Protein AF-A0A3B8IRM1-F1 (afdb_monomer_lite)

Radius of gyration: 12.34 Å; c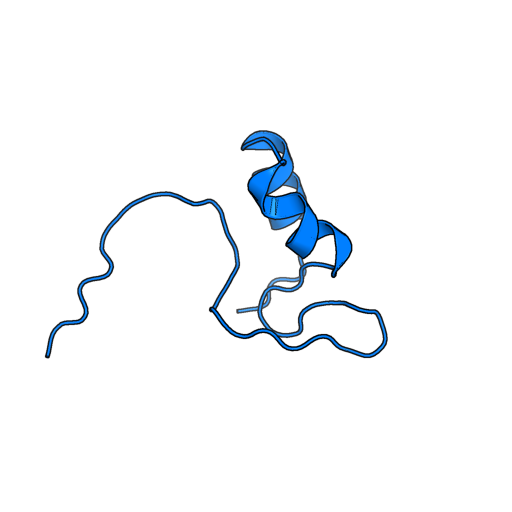hains: 1; bounding box: 24×31×32 Å

Secondary structure (DSSP, 8-state):
---------------S---B-TTSBBTTT--BHHHHHTTTTS-HHHHHHHHHHS-S--

pLDDT: mean 81.56, std 15.76, range [40.94, 93.81]

Foldseek 3Di:
DDPPPDDDDLLALDPVDADADPQQAGQASQHHPVCVVCSVVDDPVRSVVRSVPGDPHD

Structure (mmCIF, N/CA/C/O backbone):
data_AF-A0A3B8IRM1-F1
#
_entry.id   AF-A0A3B8IRM1-F1
#
loop_
_atom_site.group_PDB
_atom_site.id
_atom_site.type_symbol
_atom_site.label_atom_id
_atom_site.label_alt_id
_atom_site.label_comp_id
_atom_site.label_asym_id
_atom_site.label_entity_id
_atom_site.label_seq_id
_atom_site.pdbx_PDB_ins_code
_atom_site.Cartn_x
_atom_site.Cartn_y
_atom_site.Cartn_z
_atom_site.occupancy
_atom_site.B_iso_or_equiv
_atom_site.auth_seq_id
_atom_site.auth_comp_id
_atom_site.auth_asym_id
_atom_site.auth_atom_id
_atom_site.pdbx_PDB_model_num
ATOM 1 N N . MET A 1 1 ? 14.238 -22.954 14.495 1.00 40.94 1 MET A N 1
ATOM 2 C CA . MET A 1 1 ? 14.415 -21.494 14.326 1.00 40.94 1 MET A CA 1
ATOM 3 C C . MET A 1 1 ? 13.042 -20.874 14.064 1.00 40.94 1 MET A C 1
ATOM 5 O O . MET A 1 1 ? 12.656 -20.712 12.915 1.00 40.94 1 MET A O 1
ATOM 9 N N . ALA A 1 2 ? 12.253 -20.634 15.113 1.00 47.69 2 ALA A N 1
ATOM 10 C CA . ALA A 1 2 ? 10.908 -20.074 14.984 1.00 47.69 2 ALA A CA 1
ATOM 11 C C . ALA A 1 2 ? 11.008 -18.548 14.850 1.00 47.69 2 ALA A C 1
ATOM 13 O O . ALA A 1 2 ? 11.303 -17.866 15.827 1.00 47.69 2 ALA A O 1
ATOM 14 N N . LYS A 1 3 ? 10.796 -18.000 13.648 1.00 45.78 3 LYS A N 1
ATOM 15 C CA . LYS A 1 3 ? 10.551 -16.559 13.490 1.00 45.78 3 LYS A CA 1
ATOM 16 C C . LYS A 1 3 ? 9.078 -16.293 13.785 1.00 45.78 3 LYS A C 1
ATOM 18 O O . LYS A 1 3 ? 8.245 -16.218 12.890 1.00 45.78 3 LYS A O 1
ATOM 23 N N . SER A 1 4 ? 8.768 -16.222 15.071 1.00 49.03 4 SER A N 1
ATOM 24 C CA . SER A 1 4 ? 7.497 -15.750 15.606 1.00 49.03 4 SER A CA 1
ATOM 25 C C . SER A 1 4 ? 7.350 -14.243 15.346 1.00 49.03 4 SER A C 1
ATOM 27 O O . SE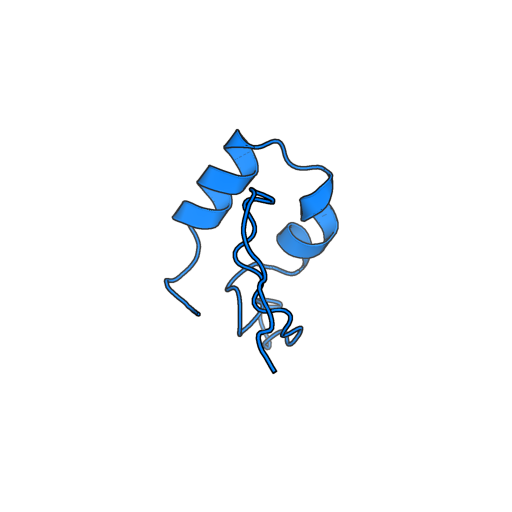R A 1 4 ? 7.821 -13.433 16.138 1.00 49.03 4 SER A O 1
ATOM 29 N N . TYR A 1 5 ? 6.708 -13.866 14.237 1.00 57.84 5 TYR A N 1
ATOM 30 C CA . TYR A 1 5 ? 6.204 -12.506 13.985 1.00 57.84 5 TYR A CA 1
ATOM 31 C C . TYR A 1 5 ? 4.720 -12.419 14.375 1.00 57.84 5 TYR A C 1
ATOM 33 O O . TYR A 1 5 ? 3.852 -12.220 13.530 1.00 57.84 5 TYR A O 1
ATOM 41 N N . LEU A 1 6 ? 4.404 -12.651 15.650 1.00 52.56 6 LEU A N 1
ATOM 42 C CA . LEU A 1 6 ? 3.022 -12.620 16.133 1.00 52.56 6 LEU A CA 1
ATOM 43 C C . LEU A 1 6 ? 2.640 -11.222 16.658 1.00 52.56 6 LEU A C 1
ATOM 45 O O . LEU A 1 6 ? 3.152 -10.807 17.692 1.00 52.56 6 LEU A O 1
ATOM 49 N N . SER A 1 7 ? 1.669 -10.597 15.963 1.00 55.06 7 SER A N 1
ATOM 50 C CA . SER A 1 7 ? 0.661 -9.598 16.419 1.00 55.06 7 SER A CA 1
ATOM 51 C C . SER A 1 7 ? 1.174 -8.195 16.831 1.00 55.06 7 SER A C 1
ATOM 53 O O . SER A 1 7 ? 2.052 -8.116 17.676 1.00 55.06 7 SER A O 1
ATOM 55 N N . SER A 1 8 ? 0.730 -7.013 16.359 1.00 50.12 8 SER A N 1
ATOM 56 C CA . SER A 1 8 ? -0.456 -6.494 15.627 1.00 50.12 8 SER A CA 1
ATOM 57 C C . SER A 1 8 ? -0.158 -5.042 15.132 1.00 50.12 8 SER A C 1
ATOM 59 O O . SER A 1 8 ? 0.945 -4.546 15.344 1.00 50.12 8 SER A O 1
ATOM 61 N N . PRO A 1 9 ? -1.133 -4.266 14.617 1.00 53.94 9 PRO A N 1
ATOM 62 C CA . PRO A 1 9 ? -1.642 -4.201 13.259 1.00 53.94 9 PRO A CA 1
ATOM 63 C C . PRO A 1 9 ? -1.134 -2.912 12.585 1.00 53.94 9 PRO A C 1
ATOM 65 O O . PRO A 1 9 ? -1.828 -1.896 12.567 1.00 53.94 9 PRO A O 1
ATOM 68 N N . VAL A 1 10 ? 0.071 -2.899 12.014 1.00 60.59 10 VAL A N 1
ATOM 69 C CA . VAL A 1 10 ? 0.275 -1.909 10.950 1.00 60.59 10 VAL A CA 1
ATOM 70 C C . VAL A 1 10 ? -0.533 -2.463 9.792 1.00 60.59 10 VAL A C 1
ATOM 72 O O . VAL A 1 10 ? -0.049 -3.367 9.113 1.00 60.59 10 VAL A O 1
ATOM 75 N N . SER A 1 11 ? -1.779 -2.005 9.629 1.00 76.12 11 SER A N 1
ATOM 76 C CA . SER A 1 11 ? -2.559 -2.259 8.420 1.00 76.12 11 SER A CA 1
ATOM 77 C C . SER A 1 11 ? -1.672 -1.840 7.268 1.00 76.12 11 SER A C 1
ATOM 79 O O . SER A 1 11 ? -1.375 -0.663 7.088 1.00 76.12 11 SER A O 1
ATOM 81 N N . SER A 1 12 ? -1.064 -2.833 6.634 1.00 81.50 12 SER A N 1
ATOM 82 C CA . SER A 1 12 ? 0.004 -2.667 5.670 1.00 81.50 12 SER A CA 1
ATOM 83 C C . SER A 1 12 ? 0.037 -3.922 4.819 1.00 81.50 12 SER A C 1
ATOM 85 O O . SER A 1 12 ? 0.337 -5.000 5.331 1.00 81.50 12 SER A O 1
ATOM 87 N N . PRO A 1 13 ? -0.219 -3.798 3.512 1.00 85.00 13 PRO A N 1
ATOM 88 C CA . PRO A 1 13 ? -0.117 -4.906 2.569 1.00 85.00 13 PRO A CA 1
ATOM 89 C C . PRO A 1 13 ? 1.349 -5.190 2.183 1.00 85.00 13 PRO A C 1
ATOM 91 O O . PRO A 1 13 ? 1.624 -5.835 1.179 1.00 85.00 13 PRO A O 1
ATOM 94 N N . CYS A 1 14 ? 2.330 -4.628 2.899 1.00 88.25 14 CYS A N 1
ATOM 95 C CA . CYS A 1 14 ? 3.735 -4.692 2.512 1.00 88.25 14 CYS A CA 1
ATOM 96 C C . CYS A 1 14 ? 4.353 -6.063 2.818 1.00 88.25 14 CYS A C 1
ATOM 98 O O . CYS A 1 14 ? 4.543 -6.403 3.982 1.00 88.25 14 CYS A O 1
ATOM 100 N N . LEU A 1 15 ? 4.802 -6.780 1.786 1.00 85.38 15 LEU A N 1
ATOM 101 C CA . LEU A 1 15 ? 5.619 -7.992 1.944 1.00 85.38 15 LEU A CA 1
ATOM 102 C C . LEU A 1 15 ? 7.130 -7.731 2.003 1.00 85.38 15 LEU A C 1
ATOM 104 O O . LEU A 1 15 ? 7.933 -8.620 1.733 1.00 85.38 15 LEU A O 1
ATOM 108 N N . MET A 1 16 ? 7.544 -6.500 2.315 1.00 83.19 16 MET A N 1
ATOM 109 C CA . MET A 1 16 ? 8.960 -6.098 2.368 1.00 83.19 16 MET A CA 1
ATOM 110 C C . MET A 1 16 ? 9.715 -6.284 1.037 1.00 83.19 16 MET A C 1
ATOM 112 O O . MET A 1 16 ? 10.944 -6.287 0.998 1.00 83.19 16 MET A O 1
ATOM 116 N N . VAL A 1 17 ? 8.976 -6.374 -0.072 1.00 82.62 17 VAL A N 1
ATOM 117 C CA . VAL A 1 17 ? 9.501 -6.351 -1.439 1.00 82.62 17 VAL A CA 1
ATOM 118 C C . VAL A 1 17 ? 9.244 -4.964 -2.018 1.00 82.62 17 VAL A C 1
ATOM 120 O O . VAL A 1 17 ? 8.1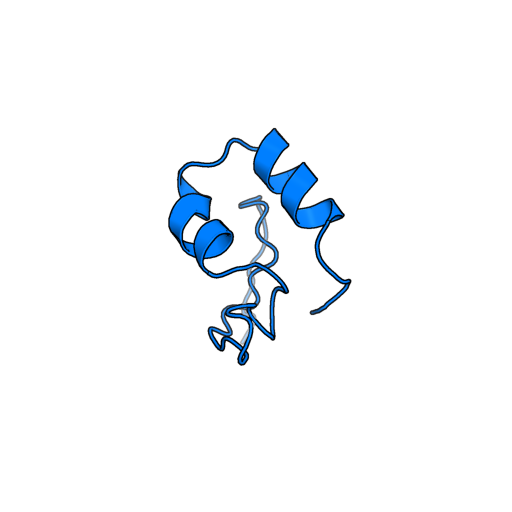01 -4.591 -2.275 1.00 82.62 17 VAL A O 1
ATOM 123 N N . CYS A 1 18 ? 10.307 -4.187 -2.225 1.00 83.38 18 CYS A N 1
ATOM 124 C CA . CYS A 1 18 ? 10.218 -2.861 -2.832 1.00 83.38 18 CYS A CA 1
ATOM 125 C C . CYS A 1 18 ? 10.684 -2.925 -4.288 1.00 83.38 18 CYS A C 1
ATOM 127 O O . CYS A 1 18 ? 11.872 -2.807 -4.585 1.00 83.38 18 CYS A O 1
ATOM 129 N N . ARG A 1 19 ? 9.739 -3.154 -5.202 1.00 90.50 19 ARG A N 1
ATOM 130 C CA . ARG A 1 19 ? 9.969 -3.078 -6.646 1.00 90.50 19 ARG A CA 1
ATOM 131 C C . ARG A 1 19 ? 8.755 -2.431 -7.295 1.00 90.50 19 ARG A C 1
ATOM 133 O O . ARG A 1 19 ? 7.649 -2.930 -7.119 1.00 90.50 19 ARG A O 1
ATOM 140 N N . LEU A 1 20 ? 8.977 -1.338 -8.015 1.00 92.69 20 LEU A N 1
ATOM 141 C CA . LEU A 1 20 ? 7.945 -0.645 -8.781 1.00 92.69 20 LEU A CA 1
ATOM 142 C C . LEU A 1 20 ? 7.984 -1.106 -10.244 1.00 92.69 20 LEU A C 1
ATOM 144 O O . LEU A 1 20 ? 9.058 -1.440 -10.749 1.00 92.69 20 LEU A O 1
ATOM 148 N N . ASP A 1 21 ? 6.831 -1.136 -10.902 1.00 92.00 21 ASP A N 1
ATOM 149 C CA . ASP A 1 21 ? 6.722 -1.297 -12.352 1.00 92.00 21 ASP A CA 1
ATOM 150 C C . ASP A 1 21 ? 6.838 0.051 -13.095 1.00 92.00 21 ASP A C 1
ATOM 152 O O . ASP A 1 21 ? 7.213 1.076 -12.517 1.00 92.00 21 ASP A O 1
ATOM 156 N N . GLN A 1 22 ? 6.552 0.038 -14.401 1.00 93.50 22 GLN A N 1
ATOM 157 C CA . GLN A 1 22 ? 6.614 1.227 -15.259 1.00 93.50 22 GLN A CA 1
ATOM 158 C C . GLN A 1 22 ? 5.536 2.270 -14.916 1.00 93.50 22 GLN A C 1
ATOM 160 O O . GLN A 1 22 ? 5.709 3.442 -15.241 1.00 93.50 22 GLN A O 1
ATOM 165 N N . GLU A 1 23 ? 4.465 1.870 -14.225 1.00 92.69 23 GLU A N 1
ATOM 166 C CA . GLU A 1 23 ? 3.363 2.735 -13.783 1.00 92.69 23 GLU A CA 1
ATOM 167 C C . GLU A 1 23 ? 3.566 3.235 -12.341 1.00 92.69 23 GLU A C 1
ATOM 169 O O . GLU A 1 23 ? 2.672 3.830 -11.743 1.00 92.69 23 GLU A O 1
ATOM 174 N N . ALA A 1 24 ? 4.758 3.017 -11.769 1.00 93.12 24 ALA A N 1
ATOM 175 C CA . ALA A 1 24 ? 5.098 3.350 -10.388 1.00 93.12 24 ALA A CA 1
ATOM 176 C C . ALA A 1 24 ? 4.231 2.626 -9.339 1.00 93.12 24 ALA A C 1
ATOM 178 O O . ALA A 1 24 ? 4.050 3.122 -8.219 1.00 93.12 24 ALA A O 1
ATOM 179 N N . VAL A 1 25 ? 3.756 1.423 -9.666 1.00 92.25 25 VAL A N 1
ATOM 180 C CA . VAL A 1 25 ? 3.015 0.543 -8.760 1.00 92.25 25 VAL A CA 1
ATOM 181 C C . VAL A 1 25 ? 3.939 -0.543 -8.221 1.00 92.25 25 VAL A C 1
ATOM 183 O O . VAL A 1 25 ? 4.718 -1.158 -8.946 1.00 92.25 25 VAL A O 1
ATOM 186 N N . CYS A 1 26 ? 3.881 -0.792 -6.914 1.00 92.94 26 CYS A N 1
ATOM 187 C CA . CYS A 1 26 ? 4.649 -1.858 -6.292 1.00 92.94 26 CYS A CA 1
ATOM 188 C C . CYS A 1 26 ? 4.124 -3.220 -6.731 1.00 92.94 26 CYS A C 1
ATOM 190 O O . CYS A 1 26 ? 2.981 -3.574 -6.454 1.00 92.94 26 CYS A O 1
ATOM 192 N N . VAL A 1 27 ? 4.983 -4.026 -7.352 1.00 91.25 27 VAL A N 1
ATOM 193 C CA . VAL A 1 27 ? 4.591 -5.346 -7.862 1.00 91.25 27 VAL A CA 1
ATOM 194 C C . VAL A 1 27 ? 4.327 -6.367 -6.754 1.00 91.25 27 VAL A C 1
ATOM 196 O O . VAL A 1 27 ? 3.673 -7.367 -7.016 1.00 91.25 27 VAL A O 1
ATOM 199 N N . GLY A 1 28 ? 4.833 -6.123 -5.538 1.00 89.12 28 GLY A N 1
ATOM 200 C CA . GLY A 1 28 ? 4.539 -6.941 -4.361 1.00 89.12 28 GLY A CA 1
ATOM 201 C C . GLY A 1 28 ? 3.202 -6.547 -3.744 1.00 89.12 28 GLY A C 1
ATOM 202 O O . GLY A 1 28 ? 2.218 -7.255 -3.875 1.00 89.12 28 GLY A O 1
ATOM 203 N N . CYS A 1 29 ? 3.153 -5.366 -3.124 1.00 90.69 29 CYS A N 1
ATOM 204 C CA . CYS A 1 29 ? 1.983 -4.941 -2.350 1.00 90.69 29 CYS A CA 1
ATOM 205 C C . CYS A 1 29 ? 0.884 -4.219 -3.143 1.00 90.69 29 CYS A C 1
ATOM 207 O O . CYS A 1 29 ? -0.093 -3.798 -2.544 1.00 90.69 29 CYS A O 1
ATOM 209 N N . GLY A 1 30 ? 1.057 -3.962 -4.441 1.00 90.81 30 GLY A N 1
ATOM 210 C CA . GLY A 1 30 ? 0.055 -3.302 -5.289 1.00 90.81 30 GLY A CA 1
ATOM 211 C C . GLY A 1 30 ? -0.134 -1.795 -5.076 1.00 90.81 30 GLY A C 1
ATOM 212 O O . GLY A 1 30 ? -0.876 -1.181 -5.834 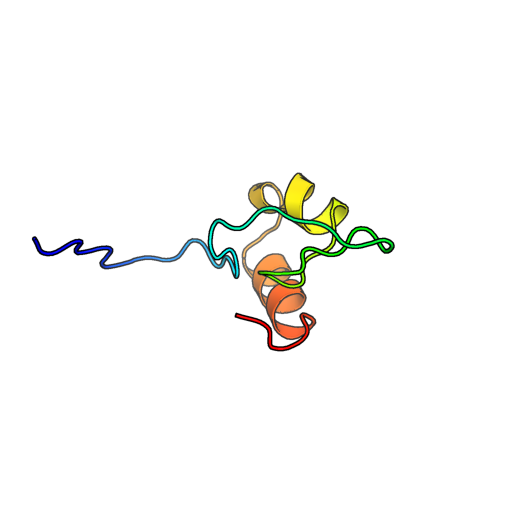1.00 90.81 30 GLY A O 1
ATOM 213 N N . ARG A 1 31 ? 0.516 -1.178 -4.078 1.00 93.00 31 ARG A N 1
ATOM 214 C CA . ARG A 1 31 ? 0.410 0.270 -3.803 1.00 93.00 31 ARG A CA 1
ATOM 215 C C . ARG A 1 31 ? 1.189 1.114 -4.807 1.00 93.00 31 ARG A C 1
ATOM 217 O O . ARG A 1 31 ? 2.286 0.725 -5.207 1.00 93.00 31 ARG A O 1
ATOM 224 N N . THR A 1 32 ? 0.695 2.309 -5.119 1.00 93.81 32 THR A N 1
ATOM 225 C CA . THR A 1 32 ? 1.455 3.310 -5.884 1.00 93.81 32 THR A CA 1
ATOM 226 C C . THR A 1 32 ? 2.600 3.898 -5.057 1.00 93.81 32 THR A C 1
ATOM 228 O O . THR A 1 32 ? 2.597 3.856 -3.821 1.00 93.81 32 THR A O 1
ATOM 231 N N . LYS A 1 33 ? 3.583 4.504 -5.725 1.00 93.06 33 LYS A N 1
ATOM 232 C CA . LYS A 1 33 ? 4.678 5.233 -5.072 1.00 93.06 33 LYS A CA 1
ATOM 233 C C . LYS A 1 33 ? 4.170 6.308 -4.099 1.00 93.06 33 LYS A C 1
ATOM 235 O O . LYS A 1 33 ? 4.702 6.442 -2.995 1.00 93.06 33 LYS A O 1
ATOM 240 N N . GLU A 1 34 ? 3.125 7.043 -4.461 1.00 93.50 34 GLU A N 1
ATOM 241 C CA . GLU A 1 34 ? 2.500 8.069 -3.619 1.00 93.50 34 GLU A CA 1
ATOM 242 C C . GLU A 1 34 ? 1.900 7.449 -2.354 1.00 93.50 34 GLU A C 1
ATOM 244 O O . GLU A 1 34 ? 2.158 7.928 -1.250 1.00 93.50 34 GLU A O 1
ATOM 249 N N . GLN A 1 35 ? 1.174 6.336 -2.488 1.00 92.94 35 GLN A N 1
ATOM 250 C CA . GLN A 1 35 ? 0.601 5.628 -1.342 1.00 92.94 35 GLN A CA 1
ATOM 251 C C . GLN A 1 35 ? 1.686 5.070 -0.411 1.00 92.94 35 GLN A C 1
ATOM 253 O O . GLN A 1 35 ? 1.519 5.068 0.807 1.00 92.94 35 GLN A O 1
ATOM 258 N N . ILE A 1 36 ? 2.813 4.608 -0.964 1.00 91.88 36 ILE A N 1
ATOM 259 C CA . ILE A 1 36 ? 3.960 4.124 -0.182 1.00 91.88 36 ILE A CA 1
ATOM 260 C C . ILE A 1 36 ? 4.593 5.270 0.612 1.00 91.88 36 ILE A C 1
ATOM 262 O O . ILE A 1 36 ? 4.814 5.126 1.813 1.00 91.88 36 ILE A O 1
ATOM 266 N N . THR A 1 37 ? 4.863 6.406 -0.037 1.00 92.12 37 THR A N 1
ATOM 267 C CA . THR A 1 37 ? 5.506 7.566 0.611 1.00 92.12 37 THR A CA 1
ATOM 268 C C . THR A 1 37 ? 4.625 8.218 1.674 1.00 92.12 37 THR A C 1
ATOM 270 O O . THR A 1 37 ? 5.139 8.671 2.694 1.00 92.12 37 THR A O 1
ATOM 273 N N . ARG A 1 38 ? 3.302 8.218 1.481 1.00 93.19 38 ARG A N 1
ATOM 274 C CA . ARG A 1 38 ? 2.320 8.777 2.425 1.00 93.19 38 ARG A CA 1
ATOM 275 C C . ARG A 1 38 ? 1.777 7.762 3.429 1.00 93.19 38 ARG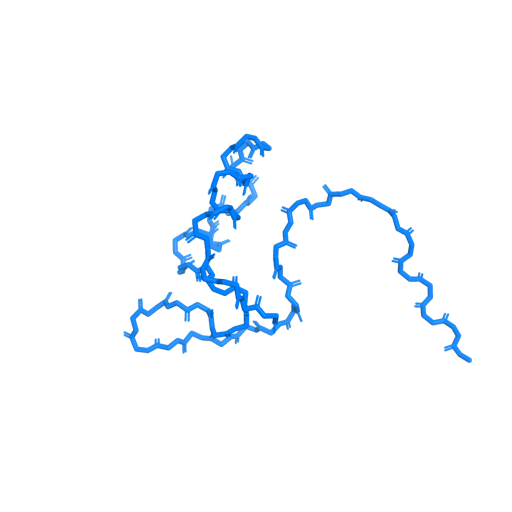 A C 1
ATOM 277 O O . ARG A 1 38 ? 0.938 8.101 4.254 1.00 93.19 38 ARG A O 1
ATOM 284 N N . TRP A 1 39 ? 2.262 6.519 3.425 1.00 90.75 39 TRP A N 1
ATOM 285 C CA . TRP A 1 39 ? 1.659 5.455 4.235 1.00 90.75 39 TRP A CA 1
ATOM 286 C C . TRP A 1 39 ? 1.598 5.771 5.732 1.00 90.75 39 TRP A C 1
ATOM 288 O O . TRP A 1 39 ? 0.612 5.484 6.413 1.00 90.75 39 TRP A O 1
ATOM 298 N N . LEU A 1 40 ? 2.662 6.393 6.240 1.00 88.81 40 LEU A N 1
ATOM 299 C CA . LEU A 1 40 ? 2.773 6.770 7.645 1.00 88.81 40 LEU A CA 1
ATOM 300 C C . LEU A 1 40 ? 1.880 7.960 8.016 1.00 88.81 40 LEU A C 1
ATOM 302 O O . LEU A 1 40 ? 1.586 8.123 9.194 1.00 88.81 40 LEU A O 1
ATOM 306 N N . THR A 1 41 ? 1.434 8.754 7.039 1.00 91.62 41 THR A N 1
ATOM 307 C CA . THR A 1 41 ? 0.557 9.910 7.268 1.00 91.62 41 THR A CA 1
ATOM 308 C C . THR A 1 41 ? -0.924 9.566 7.165 1.00 91.62 41 THR A C 1
ATOM 310 O O . THR A 1 41 ? -1.736 10.326 7.676 1.00 91.62 41 THR A O 1
ATOM 313 N N . TYR A 1 42 ? -1.274 8.450 6.516 1.00 90.62 42 TYR A N 1
ATOM 314 C CA . TYR A 1 42 ? -2.667 8.023 6.403 1.00 90.62 42 TYR A CA 1
ATOM 315 C C . TYR A 1 42 ? -3.252 7.576 7.742 1.00 90.62 42 TYR A C 1
ATOM 317 O O . TYR A 1 42 ? -2.574 6.908 8.536 1.00 90.62 42 TYR A O 1
ATOM 325 N N . THR A 1 43 ? -4.529 7.897 7.944 1.00 91.56 43 THR A N 1
ATOM 326 C CA . THR A 1 43 ? -5.351 7.335 9.014 1.00 91.56 43 THR A CA 1
ATOM 327 C C . THR A 1 43 ? -5.612 5.853 8.769 1.00 91.56 43 THR A C 1
ATOM 329 O O . THR A 1 43 ? -5.335 5.295 7.705 1.00 91.56 43 THR A O 1
ATOM 332 N N . GLU A 1 44 ? -6.138 5.177 9.781 1.00 88.94 44 GLU A N 1
ATOM 333 C CA . GLU A 1 44 ? -6.448 3.758 9.670 1.00 88.94 44 GLU A CA 1
ATOM 334 C C . GLU A 1 44 ? -7.588 3.491 8.674 1.00 88.94 44 GLU A C 1
ATOM 336 O O . GLU A 1 44 ? -7.572 2.492 7.955 1.00 88.94 44 GLU A O 1
ATOM 341 N N . GLU A 1 45 ? -8.550 4.405 8.585 1.00 90.75 45 GLU A N 1
ATOM 342 C CA . GLU A 1 45 ? -9.648 4.377 7.620 1.00 90.75 45 GLU A CA 1
ATOM 343 C C . GLU A 1 45 ? -9.114 4.509 6.190 1.00 90.75 45 GLU A C 1
ATOM 345 O O . GLU A 1 45 ? -9.392 3.651 5.353 1.00 90.75 45 GLU A O 1
ATOM 350 N N . GLU A 1 46 ? -8.252 5.500 5.939 1.00 91.56 46 GLU A N 1
ATOM 351 C CA . GLU A 1 46 ? -7.611 5.699 4.634 1.00 91.56 46 GLU A CA 1
ATOM 352 C C . GLU A 1 46 ? -6.768 4.480 4.233 1.00 91.56 46 GLU A C 1
ATOM 354 O O . GLU A 1 46 ? -6.794 4.041 3.082 1.00 91.56 46 GLU A O 1
ATOM 359 N N . ARG A 1 47 ? -6.045 3.871 5.182 1.00 91.38 47 ARG A N 1
ATOM 360 C CA . ARG A 1 47 ? -5.278 2.642 4.919 1.00 91.38 47 ARG A CA 1
ATOM 361 C C . ARG A 1 47 ? -6.179 1.486 4.507 1.00 91.38 47 ARG A C 1
ATOM 363 O O . ARG A 1 47 ? -5.822 0.765 3.576 1.00 91.38 47 ARG A O 1
ATOM 370 N N . LYS A 1 48 ? -7.327 1.307 5.164 1.00 89.69 48 LYS A N 1
ATOM 371 C CA . LYS A 1 48 ? -8.302 0.256 4.828 1.00 89.69 48 LYS A CA 1
ATOM 372 C C . LYS A 1 48 ? -8.923 0.47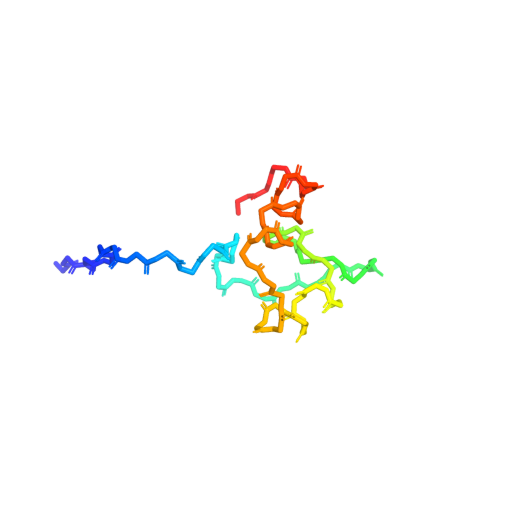7 3.457 1.00 89.69 48 LYS A C 1
ATOM 374 O O . LYS A 1 48 ? -9.028 -0.478 2.692 1.00 89.69 48 LYS A O 1
ATOM 379 N N . GLU A 1 49 ? -9.284 1.713 3.130 1.00 91.44 49 GLU A N 1
ATOM 380 C CA . GLU A 1 49 ? -9.805 2.074 1.808 1.00 91.44 49 GLU A CA 1
ATOM 381 C C . GLU A 1 49 ? -8.774 1.809 0.713 1.00 91.44 49 GLU A C 1
ATOM 383 O O . GLU A 1 49 ? -9.081 1.150 -0.283 1.00 91.44 49 GLU A O 1
ATOM 388 N N . ILE A 1 50 ? -7.525 2.238 0.932 1.00 91.38 50 ILE A N 1
ATOM 389 C CA . ILE A 1 50 ? -6.434 1.951 0.005 1.00 91.38 50 ILE A CA 1
ATOM 390 C C . ILE A 1 50 ? -6.300 0.443 -0.152 1.00 91.38 50 ILE A C 1
ATOM 392 O O . ILE A 1 50 ? -6.373 -0.025 -1.280 1.00 91.38 50 ILE A O 1
ATOM 396 N N . MET A 1 51 ? -6.184 -0.320 0.940 1.00 89.69 51 MET A N 1
ATOM 397 C CA . MET A 1 51 ? -6.058 -1.782 0.902 1.00 89.69 51 MET A CA 1
ATOM 398 C C . MET A 1 51 ? -7.215 -2.471 0.169 1.00 89.69 51 MET A C 1
ATOM 400 O O . MET A 1 51 ? -6.964 -3.436 -0.547 1.00 89.69 51 MET A O 1
ATOM 404 N N . ALA A 1 52 ? -8.447 -1.975 0.299 1.00 89.50 52 ALA A N 1
ATOM 405 C CA . ALA A 1 52 ? -9.606 -2.497 -0.425 1.00 89.50 52 ALA A CA 1
ATOM 406 C C . ALA A 1 52 ? -9.557 -2.198 -1.935 1.00 89.50 52 ALA A C 1
ATOM 408 O O . ALA A 1 52 ? -10.114 -2.955 -2.725 1.00 89.50 52 ALA A O 1
ATOM 409 N N . SER A 1 53 ? -8.884 -1.115 -2.336 1.00 89.06 53 SER A N 1
ATOM 410 C CA . SER A 1 53 ? -8.688 -0.744 -3.744 1.00 89.06 53 SER A CA 1
ATOM 411 C C . SER A 1 53 ? -7.517 -1.466 -4.423 1.00 89.06 53 SER A C 1
ATOM 413 O O . SER A 1 53 ? -7.404 -1.424 -5.649 1.00 89.06 53 SER A O 1
ATOM 415 N N . LEU A 1 54 ? -6.627 -2.107 -3.654 1.00 87.56 54 LEU A N 1
ATOM 416 C CA . LEU A 1 54 ? -5.449 -2.752 -4.225 1.00 87.56 54 LEU A CA 1
ATOM 417 C C . LEU A 1 54 ? -5.851 -4.008 -4.997 1.00 87.56 54 LEU A C 1
ATOM 419 O O . LEU A 1 54 ? -6.698 -4.779 -4.537 1.00 87.56 54 LEU A O 1
ATOM 423 N N . PRO A 1 55 ? -5.204 -4.277 -6.144 1.00 78.62 55 PRO A N 1
ATOM 424 C CA . PRO A 1 55 ? -5.335 -5.580 -6.768 1.00 78.62 55 PRO A CA 1
ATOM 425 C C . PRO A 1 55 ? -4.857 -6.625 -5.757 1.00 78.62 55 PRO A C 1
ATOM 427 O O . PRO A 1 55 ? -3.798 -6.441 -5.158 1.00 78.62 55 PRO A O 1
ATOM 430 N N . LEU A 1 56 ? -5.628 -7.700 -5.563 1.00 65.38 56 LEU A N 1
ATOM 431 C CA . LEU A 1 56 ? -5.247 -8.834 -4.716 1.00 65.38 56 LEU A CA 1
ATOM 432 C C . LEU A 1 56 ? -3.905 -9.400 -5.208 1.00 65.38 56 LEU A C 1
ATOM 434 O O . LEU A 1 56 ? -3.851 -10.230 -6.113 1.00 65.38 56 LEU A O 1
ATOM 438 N N . LYS A 1 57 ? -2.815 -8.899 -4.637 1.00 62.28 57 LYS A N 1
ATOM 439 C CA . LYS A 1 57 ? -1.434 -9.300 -4.885 1.00 62.28 57 LYS A CA 1
ATOM 440 C C . LYS A 1 57 ? -0.799 -9.533 -3.518 1.00 62.28 57 LYS A C 1
ATOM 442 O O . LYS A 1 57 ? -1.138 -8.831 -2.564 1.00 62.28 57 LYS A O 1
ATOM 447 N N . GLN A 1 58 ? -0.009 -10.594 -3.425 1.00 55.72 58 GLN A N 1
ATOM 448 C CA . GLN A 1 58 ? 0.742 -10.994 -2.225 1.00 55.72 58 GLN A CA 1
ATOM 449 C C . GLN A 1 58 ? 2.287 -10.539 -2.396 1.00 55.72 58 GLN A C 1
ATOM 451 O O . GLN A 1 58 ? 2.371 -11.472 -3.230 1.00 55.72 58 GLN A O 1
#

Sequence (58 aa):
MAKSYLSSPVSSPCLMVCRLDQEAVCVGCGRTKEQITRWLTYTEEERKEIMASLPLKQ